Protein AF-A0A6J1W8R8-F1 (afdb_monomer_lite)

Radius of gyration: 22.87 Å; chains: 1; bounding box: 62×55×64 Å

Structure (mmCIF, N/CA/C/O backbone):
data_AF-A0A6J1W8R8-F1
#
_entry.id   AF-A0A6J1W8R8-F1
#
loop_
_atom_site.group_PDB
_atom_site.id
_atom_site.type_symbol
_atom_site.label_atom_id
_atom_site.label_alt_id
_atom_site.label_comp_id
_atom_site.label_asym_id
_atom_site.label_entity_id
_atom_site.label_seq_id
_atom_site.pdbx_PDB_ins_code
_atom_site.Cartn_x
_atom_site.Cartn_y
_atom_site.Cartn_z
_atom_site.occupancy
_atom_site.B_iso_or_equiv
_atom_site.auth_seq_id
_atom_site.auth_comp_id
_atom_site.auth_asym_id
_atom_site.auth_atom_id
_atom_site.pdbx_PDB_model_num
ATOM 1 N N . SER A 1 1 ? 43.415 40.622 -46.749 1.00 37.84 1 SER A N 1
ATOM 2 C CA . SER A 1 1 ? 43.771 39.195 -46.875 1.00 37.84 1 SER A CA 1
ATOM 3 C C . SER A 1 1 ? 44.799 38.907 -45.793 1.00 37.84 1 SER A C 1
ATOM 5 O O . SER A 1 1 ? 45.819 39.573 -45.836 1.00 37.84 1 SER A O 1
ATOM 7 N N . VAL A 1 2 ? 44.630 38.096 -44.748 1.00 39.38 2 VAL A N 1
ATOM 8 C CA . VAL A 1 2 ? 43.554 37.252 -44.193 1.00 39.38 2 VAL A CA 1
ATOM 9 C C . VAL A 1 2 ? 43.807 37.258 -42.674 1.00 39.38 2 VAL A C 1
ATOM 11 O O . VAL A 1 2 ? 44.953 37.087 -42.270 1.00 39.38 2 VAL A O 1
ATOM 14 N N . ASN A 1 3 ? 42.781 37.452 -41.840 1.00 42.72 3 ASN A N 1
ATOM 15 C CA . ASN A 1 3 ? 42.893 37.222 -40.395 1.00 42.72 3 ASN A CA 1
ATOM 16 C C . ASN A 1 3 ? 42.861 35.706 -40.150 1.00 42.72 3 ASN A C 1
ATOM 18 O O . ASN A 1 3 ? 41.865 35.059 -40.474 1.00 42.72 3 ASN A O 1
ATOM 22 N N . GLN A 1 4 ? 43.944 35.138 -39.617 1.00 44.66 4 GLN A N 1
ATOM 23 C CA . GLN A 1 4 ? 43.978 33.752 -39.146 1.00 44.66 4 GLN A CA 1
ATOM 24 C C . GLN A 1 4 ? 43.154 33.649 -37.858 1.00 44.66 4 GLN A C 1
ATOM 26 O O . GLN A 1 4 ? 43.636 33.948 -36.771 1.00 44.66 4 GLN A O 1
ATOM 31 N N . GLY A 1 5 ? 41.883 33.276 -38.002 1.00 47.81 5 GLY A N 1
ATOM 32 C CA . GLY A 1 5 ? 41.068 32.803 -36.891 1.00 47.81 5 GLY A CA 1
ATOM 33 C C . GLY A 1 5 ? 41.493 31.384 -36.531 1.00 47.81 5 GLY A C 1
ATOM 34 O O . GLY A 1 5 ? 41.342 30.468 -37.340 1.00 47.81 5 GLY A O 1
ATOM 35 N N . GLU A 1 6 ? 42.052 31.211 -35.337 1.00 50.41 6 GLU A N 1
ATOM 36 C CA . GLU A 1 6 ? 42.274 29.899 -34.736 1.00 50.41 6 GLU A CA 1
ATOM 37 C C . GLU A 1 6 ? 40.916 29.269 -34.403 1.00 50.41 6 GLU A C 1
ATOM 39 O O . GLU A 1 6 ? 40.255 29.633 -33.431 1.00 50.41 6 GLU A O 1
ATOM 44 N N . ASN A 1 7 ? 40.473 28.328 -35.235 1.00 52.16 7 ASN A N 1
ATOM 45 C CA . ASN A 1 7 ? 39.301 27.514 -34.941 1.00 52.16 7 ASN A CA 1
ATOM 46 C C . ASN A 1 7 ? 39.719 26.326 -34.070 1.00 52.16 7 ASN A C 1
ATOM 48 O O . ASN A 1 7 ? 40.273 25.344 -34.564 1.00 52.16 7 ASN A O 1
ATOM 52 N N . THR A 1 8 ? 39.410 26.390 -32.777 1.00 54.19 8 THR A N 1
ATOM 53 C CA . THR A 1 8 ? 39.567 25.257 -31.858 1.00 54.19 8 THR A CA 1
ATOM 54 C C . THR A 1 8 ? 38.385 24.301 -32.024 1.00 54.19 8 THR A C 1
ATOM 56 O O . THR A 1 8 ? 37.283 24.567 -31.547 1.00 54.19 8 THR A O 1
ATOM 59 N N . GLY A 1 9 ? 38.597 23.185 -32.724 1.00 54.22 9 GLY A N 1
ATOM 60 C CA . GLY A 1 9 ? 37.619 22.100 -32.813 1.00 54.22 9 GLY A CA 1
ATOM 61 C C . GLY A 1 9 ? 37.568 21.312 -31.504 1.00 54.22 9 GLY A C 1
ATOM 62 O O . GLY A 1 9 ? 38.539 20.653 -31.145 1.00 54.22 9 GLY A O 1
ATOM 63 N N . ILE A 1 10 ? 36.447 21.387 -30.784 1.00 61.03 10 ILE A N 1
ATOM 64 C CA . ILE A 1 10 ? 36.202 20.587 -29.578 1.00 61.03 10 ILE A CA 1
ATOM 65 C C . ILE A 1 10 ? 35.507 19.290 -30.003 1.00 61.03 10 ILE A C 1
ATOM 67 O O . ILE A 1 10 ? 34.337 19.315 -30.379 1.00 61.03 10 ILE A O 1
ATOM 71 N N . ASP A 1 11 ? 36.207 18.158 -29.917 1.00 39.91 11 ASP A N 1
ATOM 72 C CA . ASP A 1 11 ? 35.590 16.836 -30.047 1.00 39.91 11 ASP A CA 1
ATOM 73 C C . ASP A 1 11 ? 35.041 16.398 -28.682 1.00 39.91 11 ASP A C 1
ATOM 75 O O . ASP A 1 11 ? 35.779 16.257 -27.706 1.00 39.91 11 ASP A O 1
ATOM 79 N N . SER A 1 12 ? 33.718 16.258 -28.591 1.00 45.62 12 SER A N 1
ATOM 80 C CA . SER A 1 12 ? 33.019 15.907 -27.352 1.00 45.62 12 SER A CA 1
ATOM 81 C C . SER A 1 12 ? 32.370 14.540 -27.506 1.00 45.62 12 SER A C 1
ATOM 83 O O . SER A 1 12 ? 31.277 14.416 -28.058 1.00 45.62 12 SER A O 1
ATOM 85 N N . VAL A 1 13 ? 33.010 13.501 -26.975 1.00 52.69 13 VAL A N 1
ATOM 86 C CA . VAL A 1 13 ? 32.394 12.173 -26.888 1.00 52.69 13 VAL A CA 1
ATOM 87 C C . VAL A 1 13 ? 31.461 12.140 -25.678 1.00 52.69 13 VAL A C 1
ATOM 89 O O . VAL A 1 13 ? 31.899 12.126 -24.528 1.00 52.69 13 VAL A O 1
ATOM 92 N N . CYS A 1 14 ? 30.152 12.128 -25.932 1.00 48.78 14 CYS A N 1
ATOM 93 C CA . CYS A 1 14 ? 29.142 11.991 -24.888 1.00 48.78 14 CYS A CA 1
ATOM 94 C C . CYS A 1 14 ? 28.808 10.508 -24.665 1.00 48.78 14 CYS A C 1
ATOM 96 O O . CYS A 1 14 ? 28.133 9.874 -25.477 1.00 48.78 14 CYS A O 1
ATOM 98 N N . CYS A 1 15 ? 29.265 9.945 -23.547 1.00 46.59 15 CYS A N 1
ATOM 99 C CA . CYS A 1 15 ? 28.874 8.606 -23.112 1.00 46.59 15 CYS A CA 1
ATOM 100 C C . CYS A 1 15 ? 27.624 8.701 -22.228 1.00 46.59 15 CYS A C 1
ATOM 102 O O . CYS A 1 15 ? 27.699 9.188 -21.101 1.00 46.59 15 CYS A O 1
ATOM 104 N N . TYR A 1 16 ? 26.481 8.198 -22.698 1.00 51.19 16 TYR A N 1
ATOM 105 C CA . TYR A 1 16 ? 25.291 8.044 -21.860 1.00 51.19 16 TYR A CA 1
ATOM 106 C C . TYR A 1 16 ? 25.175 6.602 -21.363 1.00 51.19 16 TYR A C 1
ATOM 108 O O . TYR A 1 16 ? 25.310 5.634 -22.114 1.00 51.19 16 TYR A O 1
ATOM 116 N N . ARG A 1 17 ? 24.901 6.437 -20.067 1.00 43.84 17 ARG A N 1
ATOM 117 C CA . ARG A 1 17 ? 24.573 5.126 -19.511 1.00 43.84 17 ARG A CA 1
ATOM 118 C C . ARG A 1 17 ? 23.144 4.797 -19.925 1.00 43.84 17 ARG A C 1
ATOM 120 O O . ARG A 1 17 ? 22.208 5.492 -19.532 1.00 43.84 17 ARG A O 1
ATOM 127 N N . LYS A 1 18 ? 22.960 3.734 -20.709 1.00 49.56 18 LYS A N 1
ATOM 128 C CA . LYS A 1 18 ? 21.629 3.187 -20.992 1.00 49.56 18 LYS A CA 1
ATOM 129 C C . LYS A 1 18 ? 21.100 2.582 -19.687 1.00 49.56 18 LYS A C 1
ATOM 131 O O . LYS A 1 18 ? 21.411 1.442 -19.354 1.00 49.56 18 LYS A O 1
ATOM 136 N N . ASN A 1 19 ? 20.400 3.387 -18.888 1.00 56.16 19 ASN A N 1
ATOM 137 C CA . ASN A 1 19 ? 19.786 2.912 -17.652 1.00 56.16 19 ASN A CA 1
ATOM 138 C C . ASN A 1 19 ? 18.817 1.775 -17.995 1.00 56.16 19 ASN A C 1
ATOM 140 O O . ASN A 1 19 ? 18.056 1.873 -18.963 1.00 56.16 19 ASN A O 1
ATOM 144 N N . ALA A 1 20 ? 18.875 0.691 -17.217 1.00 57.91 20 ALA A N 1
ATOM 145 C CA . ALA A 1 20 ? 17.959 -0.431 -17.361 1.00 57.91 20 ALA A CA 1
ATOM 146 C C . ALA A 1 20 ? 16.514 0.092 -17.382 1.00 57.91 20 ALA A C 1
ATOM 148 O O . ALA A 1 20 ? 16.156 1.003 -16.635 1.00 57.91 20 ALA A O 1
ATOM 149 N N . THR A 1 21 ? 15.712 -0.410 -18.318 1.00 66.00 21 THR A N 1
ATOM 150 C CA . THR A 1 21 ? 14.348 0.086 -18.514 1.00 66.00 21 THR A CA 1
ATOM 151 C C . THR A 1 21 ? 13.426 -0.600 -17.519 1.00 66.00 21 THR A C 1
ATOM 153 O O . THR A 1 21 ? 13.395 -1.831 -17.454 1.00 66.00 21 THR A O 1
ATOM 156 N N . ALA A 1 22 ? 12.683 0.191 -16.741 1.00 69.12 22 ALA A N 1
ATOM 157 C CA . ALA A 1 22 ? 11.639 -0.346 -15.880 1.00 69.12 22 ALA A CA 1
ATOM 158 C C . ALA A 1 22 ? 10.590 -1.079 -16.729 1.00 69.12 22 ALA A C 1
ATOM 160 O O . ALA A 1 22 ? 10.214 -0.571 -17.791 1.00 69.12 22 ALA A O 1
ATOM 161 N N . PRO A 1 23 ? 10.112 -2.256 -16.293 1.00 77.75 23 PRO A N 1
ATOM 162 C CA . PRO A 1 23 ? 9.027 -2.927 -16.991 1.00 77.75 23 PRO A CA 1
ATOM 163 C C . PRO A 1 23 ? 7.768 -2.037 -16.988 1.00 77.75 23 PRO A C 1
ATOM 165 O O . PRO A 1 23 ? 7.597 -1.222 -16.072 1.00 77.75 23 PRO A O 1
ATOM 168 N N . PRO A 1 24 ? 6.877 -2.181 -17.986 1.00 80.31 24 PRO A N 1
ATOM 169 C CA . PRO A 1 24 ? 5.567 -1.538 -17.957 1.00 80.31 24 PRO A CA 1
ATOM 170 C C . PRO A 1 24 ? 4.821 -1.850 -16.655 1.00 80.31 24 PRO A C 1
ATOM 172 O O . PRO A 1 24 ? 4.971 -2.945 -16.104 1.00 80.31 24 PRO A O 1
ATOM 175 N N . PHE A 1 25 ? 4.016 -0.900 -16.170 1.00 86.56 25 PHE A N 1
ATOM 176 C CA . PHE A 1 25 ? 3.154 -1.150 -15.020 1.00 86.56 25 PHE A CA 1
ATOM 177 C C . PHE A 1 25 ? 2.175 -2.279 -15.346 1.00 86.56 25 PHE A C 1
ATOM 179 O O . PHE A 1 25 ? 1.434 -2.203 -16.325 1.00 86.56 25 PHE A O 1
ATOM 186 N N . ASP A 1 26 ? 2.154 -3.305 -14.503 1.00 89.75 26 ASP A N 1
ATOM 187 C CA . ASP A 1 26 ? 1.212 -4.412 -14.597 1.00 89.75 26 ASP A CA 1
ATOM 188 C C . ASP A 1 26 ? 0.506 -4.562 -13.248 1.00 89.75 26 ASP A C 1
ATOM 190 O O . ASP A 1 26 ? 1.005 -5.201 -12.318 1.00 89.75 26 ASP A O 1
ATOM 194 N N . ARG A 1 27 ? -0.669 -3.931 -13.141 1.00 92.88 27 ARG A N 1
ATOM 195 C CA . ARG A 1 27 ? -1.506 -3.960 -11.933 1.00 92.88 27 ARG A CA 1
ATOM 196 C C . ARG A 1 27 ? -1.884 -5.379 -11.499 1.00 92.88 27 ARG A C 1
ATOM 198 O O . ARG A 1 27 ? -2.006 -5.615 -10.302 1.00 92.88 27 ARG A O 1
ATOM 205 N N . VAL A 1 28 ? -2.005 -6.320 -12.441 1.00 94.19 28 VAL A N 1
ATOM 206 C CA . VAL A 1 28 ? -2.361 -7.721 -12.165 1.00 94.19 28 VAL A CA 1
ATOM 207 C C . VAL A 1 28 ? -1.179 -8.442 -11.523 1.00 94.19 28 VAL A C 1
ATOM 209 O O . VAL A 1 28 ? -1.325 -9.063 -10.471 1.00 94.19 28 VAL A O 1
ATOM 212 N N . GLN A 1 29 ? 0.025 -8.295 -12.084 1.00 94.00 29 GLN A N 1
ATOM 213 C CA . GLN A 1 29 ? 1.235 -8.857 -11.468 1.00 94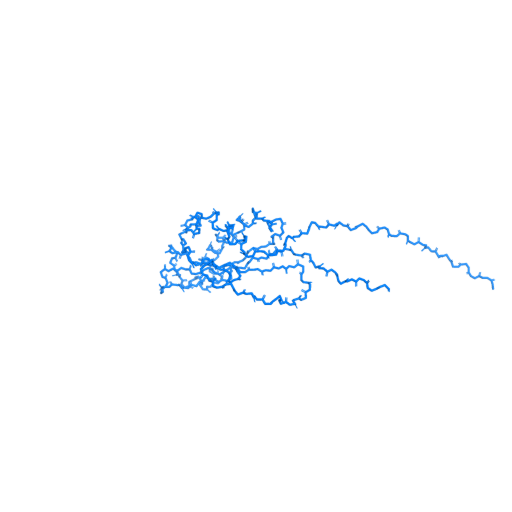.00 29 GLN A CA 1
ATOM 214 C C . GLN A 1 29 ? 1.505 -8.271 -10.080 1.00 94.00 29 GLN A C 1
ATOM 216 O O . GLN A 1 29 ? 1.906 -9.004 -9.176 1.00 94.00 29 GLN A O 1
ATOM 221 N N . ILE A 1 30 ? 1.281 -6.968 -9.890 1.00 95.81 30 ILE A N 1
ATOM 222 C CA . ILE A 1 30 ? 1.435 -6.328 -8.578 1.00 95.81 30 ILE A CA 1
ATOM 223 C C . ILE A 1 30 ? 0.383 -6.840 -7.587 1.00 95.81 30 ILE A C 1
ATOM 225 O O . ILE A 1 30 ? 0.737 -7.153 -6.452 1.00 95.81 30 ILE A O 1
ATOM 229 N N . TYR A 1 31 ? -0.873 -6.997 -8.007 1.00 97.00 31 TYR A N 1
ATOM 230 C CA . TYR A 1 31 ? -1.928 -7.586 -7.181 1.00 97.00 31 TYR A CA 1
ATOM 231 C C . TYR A 1 31 ? -1.541 -8.986 -6.689 1.00 97.00 31 TYR A C 1
ATOM 233 O O . TYR A 1 31 ? -1.468 -9.217 -5.482 1.00 97.00 31 TYR A O 1
ATOM 241 N N . HIS A 1 32 ? -1.180 -9.897 -7.598 1.00 96.62 32 HIS A N 1
ATOM 242 C CA . HIS A 1 32 ? -0.767 -11.248 -7.211 1.00 96.62 32 HIS A CA 1
ATOM 243 C C . HIS A 1 32 ? 0.504 -11.253 -6.359 1.00 96.62 32 HIS A C 1
ATOM 245 O O . HIS A 1 32 ? 0.645 -12.093 -5.472 1.00 96.62 32 HIS A O 1
ATOM 251 N N . LYS A 1 33 ? 1.424 -10.303 -6.575 1.00 96.50 33 LYS A N 1
ATOM 252 C CA . LYS A 1 33 ? 2.596 -10.143 -5.710 1.00 96.50 33 LYS A CA 1
ATOM 253 C C . LYS A 1 33 ? 2.177 -9.874 -4.267 1.00 96.50 33 LYS A C 1
ATOM 255 O O . LYS A 1 33 ? 2.699 -10.525 -3.369 1.00 96.50 33 LYS A O 1
ATOM 260 N N . PHE A 1 34 ? 1.222 -8.972 -4.042 1.00 96.56 34 PHE A N 1
ATOM 261 C CA . PHE A 1 34 ? 0.680 -8.746 -2.706 1.00 96.56 34 PHE A CA 1
ATOM 262 C C . PHE A 1 34 ? 0.021 -10.002 -2.150 1.00 96.56 34 PHE A C 1
ATOM 264 O O . PHE A 1 34 ? 0.406 -10.428 -1.066 1.00 96.56 34 PHE A O 1
ATOM 271 N N . VAL A 1 35 ? -0.899 -10.623 -2.892 1.00 96.50 35 VAL A N 1
ATOM 272 C CA . VAL A 1 35 ? -1.611 -11.843 -2.470 1.00 96.50 35 VAL A CA 1
ATOM 273 C C . VAL A 1 35 ? -0.638 -12.944 -2.033 1.00 96.50 35 VAL A C 1
ATOM 275 O O . VAL A 1 35 ? -0.795 -13.508 -0.948 1.00 96.50 35 VAL A O 1
ATOM 278 N N . ASN A 1 36 ? 0.406 -13.200 -2.823 1.00 95.62 36 ASN A N 1
ATOM 279 C CA . ASN A 1 36 ? 1.389 -14.248 -2.550 1.00 95.62 36 ASN A CA 1
ATOM 280 C C . ASN A 1 36 ? 2.240 -13.948 -1.307 1.00 95.62 36 ASN A C 1
ATOM 282 O O . ASN A 1 36 ? 2.461 -14.832 -0.485 1.00 95.62 36 ASN A O 1
ATOM 286 N N . GLU A 1 37 ? 2.687 -12.702 -1.133 1.00 94.81 37 GLU A N 1
ATOM 287 C CA . GLU A 1 37 ? 3.555 -12.303 -0.009 1.00 94.81 37 GLU A CA 1
ATOM 288 C C . GLU A 1 37 ? 2.794 -12.143 1.321 1.00 94.81 37 GLU A C 1
ATOM 290 O O . GLU A 1 37 ? 3.399 -11.968 2.376 1.00 94.81 37 GLU A O 1
ATOM 295 N N . THR A 1 38 ? 1.460 -12.190 1.290 1.00 93.44 38 THR A N 1
ATOM 296 C CA . THR A 1 38 ? 0.587 -11.917 2.449 1.00 93.44 38 THR A CA 1
ATOM 297 C C . THR A 1 38 ? -0.381 -13.059 2.755 1.00 93.44 38 THR A C 1
ATOM 299 O O . THR A 1 38 ? -1.410 -12.856 3.407 1.00 93.44 38 THR A O 1
ATOM 302 N N . ASN A 1 39 ? -0.047 -14.273 2.299 1.00 91.06 39 ASN A N 1
ATOM 303 C CA . ASN A 1 39 ? -0.836 -15.487 2.510 1.00 91.06 39 ASN A CA 1
ATOM 304 C C . ASN A 1 39 ? -2.304 -15.308 2.079 1.00 91.06 39 ASN A C 1
ATOM 306 O O . ASN A 1 39 ? -3.227 -15.373 2.895 1.00 91.06 39 ASN A O 1
ATOM 310 N N . GLY A 1 40 ? -2.517 -14.999 0.800 1.00 94.19 40 GLY A N 1
ATOM 311 C CA . GLY A 1 40 ? -3.856 -14.751 0.267 1.00 94.19 40 GLY A CA 1
ATOM 312 C C . GLY A 1 40 ? -4.418 -13.376 0.636 1.00 94.19 40 GLY A C 1
ATOM 313 O O . GLY A 1 40 ? -5.630 -13.224 0.710 1.00 94.19 40 GLY A O 1
ATO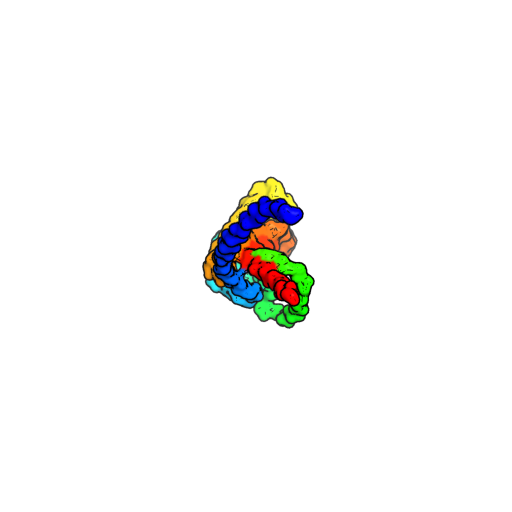M 314 N N . PHE A 1 41 ? -3.560 -12.395 0.936 1.00 95.25 41 PHE A N 1
ATOM 315 C CA . PHE A 1 41 ? -3.975 -11.068 1.409 1.00 95.25 41 PHE A CA 1
ATOM 316 C C . PHE A 1 41 ? -4.810 -11.068 2.691 1.00 95.25 41 PHE A C 1
ATOM 318 O O . PHE A 1 41 ? -5.631 -10.190 2.928 1.00 95.25 41 PHE A O 1
ATOM 325 N N . THR A 1 42 ? -4.556 -12.041 3.562 1.00 95.75 42 THR A N 1
ATOM 326 C CA . THR A 1 42 ? -5.242 -12.161 4.855 1.00 95.75 42 THR A CA 1
ATOM 327 C C . THR A 1 42 ? -4.436 -11.561 6.003 1.00 95.75 42 THR A C 1
ATOM 329 O O . THR A 1 42 ? -4.993 -11.254 7.059 1.00 95.75 42 THR A O 1
ATOM 332 N N . LYS A 1 43 ? -3.118 -11.373 5.828 1.00 93.94 43 LYS A N 1
ATOM 333 C CA . LYS A 1 43 ? -2.237 -10.908 6.903 1.00 93.94 43 LYS A CA 1
ATOM 334 C C . LYS A 1 43 ? -1.075 -10.055 6.408 1.00 93.94 43 LYS A C 1
ATOM 336 O O . LYS A 1 43 ? -0.335 -10.429 5.505 1.00 93.94 43 LYS A O 1
ATOM 341 N N . MET A 1 44 ? -0.847 -8.947 7.103 1.00 91.50 44 MET A N 1
ATOM 342 C CA . MET A 1 44 ? 0.303 -8.065 6.925 1.00 91.50 44 MET A CA 1
ATOM 343 C C . MET A 1 44 ? 0.978 -7.819 8.277 1.00 91.50 44 MET A C 1
ATOM 345 O O . MET A 1 44 ? 0.602 -6.937 9.053 1.00 91.50 44 MET A O 1
ATOM 349 N N . GLY A 1 45 ? 1.977 -8.649 8.588 1.00 89.81 45 GLY A N 1
ATOM 350 C CA . GLY A 1 45 ? 2.655 -8.657 9.885 1.00 89.81 45 GLY A CA 1
ATOM 351 C C . GLY A 1 45 ? 1.677 -8.889 11.042 1.00 89.81 45 GLY A C 1
ATOM 352 O O . GLY A 1 45 ? 1.148 -9.988 11.191 1.00 89.81 45 GLY A O 1
ATOM 353 N N . ARG A 1 46 ? 1.443 -7.867 11.875 1.00 92.38 46 ARG A N 1
ATOM 354 C CA . ARG A 1 46 ? 0.515 -7.945 13.021 1.00 92.38 46 ARG A CA 1
ATOM 355 C C . ARG A 1 46 ? -0.947 -7.662 12.671 1.00 92.38 46 ARG A C 1
ATOM 357 O O . ARG A 1 46 ? -1.811 -7.853 13.524 1.00 92.38 46 ARG A O 1
ATOM 364 N N . TYR A 1 47 ? -1.217 -7.164 11.467 1.00 94.50 47 TYR A N 1
ATOM 365 C CA . TYR A 1 47 ? -2.569 -6.813 11.059 1.00 94.50 47 TYR A CA 1
ATOM 366 C C . TYR A 1 47 ? -3.206 -7.929 10.243 1.00 94.50 47 TYR A C 1
ATOM 368 O O . TYR A 1 47 ? -2.586 -8.477 9.329 1.00 94.50 47 TYR A O 1
ATOM 376 N N . SER A 1 48 ? -4.446 -8.239 10.592 1.00 96.75 48 SER A N 1
ATOM 377 C CA . SER A 1 48 ? -5.354 -9.032 9.777 1.00 96.75 48 SER A CA 1
ATOM 378 C C . SER A 1 48 ? -5.972 -8.121 8.727 1.00 96.75 48 SER A C 1
ATOM 380 O O . SER A 1 48 ? -6.277 -6.960 9.009 1.00 96.75 48 SER A O 1
ATOM 382 N N . LEU A 1 49 ? -6.129 -8.641 7.519 1.00 96.75 49 LEU A N 1
ATOM 383 C CA . LEU A 1 49 ? -6.639 -7.908 6.371 1.00 96.75 49 LEU A CA 1
AT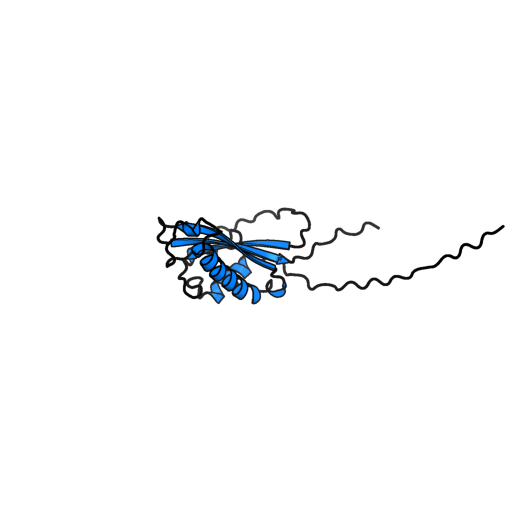OM 384 C C . LEU A 1 49 ? -7.928 -8.545 5.866 1.00 96.75 49 LEU A C 1
ATOM 386 O O . LEU A 1 49 ? -8.112 -9.757 5.979 1.00 96.75 49 LEU A O 1
ATOM 390 N N . ASP A 1 50 ? -8.799 -7.723 5.293 1.00 96.69 50 ASP A N 1
ATOM 391 C CA . ASP A 1 50 ? -9.911 -8.216 4.487 1.00 96.69 50 ASP A CA 1
ATOM 392 C C . ASP A 1 50 ? -9.386 -8.586 3.084 1.00 96.69 50 ASP A C 1
ATOM 394 O O . ASP A 1 50 ? -8.966 -7.686 2.345 1.00 96.69 50 ASP A O 1
ATOM 398 N N . PRO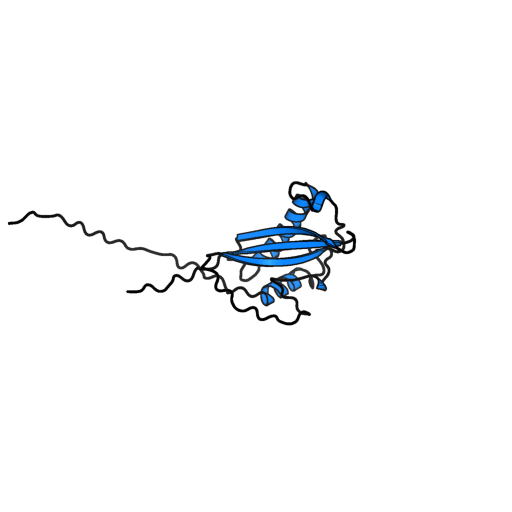 A 1 51 ? -9.397 -9.873 2.686 1.00 95.06 51 PRO A N 1
ATOM 399 C CA . PRO A 1 51 ? -8.878 -10.305 1.388 1.00 95.06 51 PRO A CA 1
ATOM 400 C C . PRO A 1 51 ? -9.651 -9.705 0.204 1.00 95.06 51 PRO A C 1
ATOM 402 O O . PRO A 1 51 ? -9.083 -9.539 -0.874 1.00 95.06 51 PRO A O 1
ATOM 405 N N . ASN A 1 52 ? -10.910 -9.303 0.403 1.00 94.88 52 ASN A N 1
ATOM 406 C CA . ASN A 1 52 ? -11.732 -8.682 -0.639 1.00 94.88 52 ASN A CA 1
ATOM 407 C C . ASN A 1 52 ? -11.495 -7.170 -0.764 1.00 94.88 52 ASN A C 1
ATOM 409 O O . ASN A 1 52 ? -12.087 -6.510 -1.613 1.00 94.88 52 ASN A O 1
ATOM 413 N N . SER A 1 53 ? -10.634 -6.605 0.086 1.00 95.75 53 SER A N 1
ATOM 414 C CA . SER A 1 53 ? -10.384 -5.165 0.137 1.00 95.75 53 SER A CA 1
ATOM 415 C C . SER A 1 53 ? -9.123 -4.722 -0.603 1.00 95.75 53 SER A C 1
ATOM 417 O O . SER A 1 53 ? -8.886 -3.518 -0.674 1.00 95.75 53 SER A O 1
ATOM 419 N N . LEU A 1 54 ? -8.308 -5.644 -1.137 1.00 97.00 54 LEU A N 1
ATOM 420 C CA . LEU A 1 54 ? -7.136 -5.279 -1.938 1.00 97.00 54 LEU A CA 1
ATOM 421 C C . LEU A 1 54 ? -7.568 -4.699 -3.282 1.00 97.00 54 LEU A C 1
ATOM 423 O O . LEU A 1 54 ? -8.157 -5.406 -4.098 1.00 97.00 54 LEU A O 1
ATOM 427 N N . PHE A 1 55 ? -7.158 -3.463 -3.550 1.00 96.62 55 PHE A N 1
ATOM 428 C CA . PHE A 1 55 ? -7.216 -2.864 -4.880 1.00 96.62 55 PHE A CA 1
ATOM 429 C C . PHE A 1 55 ? -5.842 -2.333 -5.281 1.00 96.62 55 PHE A C 1
ATOM 431 O O . PHE A 1 55 ? -5.197 -1.623 -4.509 1.00 96.62 55 PHE A O 1
ATOM 438 N N . VAL A 1 56 ? -5.409 -2.644 -6.505 1.00 96.12 56 VAL A N 1
ATOM 439 C CA . VAL A 1 56 ? -4.191 -2.089 -7.114 1.00 96.12 56 VAL A CA 1
ATOM 440 C C . VAL A 1 56 ? -4.588 -1.246 -8.315 1.00 96.12 56 VAL A C 1
ATOM 442 O O . VAL A 1 56 ? -4.920 -1.790 -9.365 1.00 96.12 56 VAL A O 1
ATOM 445 N N . ASN A 1 57 ? -4.549 0.080 -8.185 1.00 94.06 57 ASN A N 1
ATOM 446 C CA . ASN A 1 57 ? -4.964 1.001 -9.249 1.00 94.06 57 ASN A CA 1
ATOM 447 C C . ASN A 1 57 ? -6.328 0.613 -9.860 1.00 94.06 57 ASN A C 1
ATOM 449 O O . ASN A 1 57 ? -6.439 0.351 -11.065 1.00 94.06 57 ASN A O 1
ATOM 453 N N . ASP A 1 58 ? -7.317 0.483 -8.969 1.00 91.12 58 ASP A N 1
ATOM 454 C CA . ASP A 1 58 ? -8.705 0.060 -9.213 1.00 91.12 58 ASP A CA 1
ATOM 455 C C . ASP A 1 58 ? -8.893 -1.389 -9.700 1.00 91.12 58 ASP A C 1
ATOM 457 O O . ASP A 1 58 ? -10.015 -1.814 -9.968 1.00 91.12 58 ASP A O 1
ATOM 461 N N . TYR A 1 59 ? -7.821 -2.182 -9.788 1.00 93.25 59 TYR A N 1
ATOM 462 C CA . TYR A 1 59 ? -7.907 -3.607 -10.107 1.00 93.25 59 TYR A CA 1
ATOM 463 C C . TYR A 1 59 ? -8.111 -4.472 -8.859 1.00 93.25 59 TYR A C 1
ATOM 465 O O . TYR A 1 59 ? -7.362 -4.351 -7.887 1.00 93.25 59 TYR A O 1
ATOM 473 N N . HIS A 1 60 ? -9.078 -5.384 -8.950 1.00 94.31 60 HIS A N 1
ATOM 474 C CA . HIS A 1 60 ? -9.388 -6.447 -7.997 1.00 94.31 60 HIS A CA 1
ATOM 475 C C . HIS A 1 60 ? -9.954 -7.648 -8.776 1.00 94.31 60 HIS A C 1
ATOM 477 O O . HIS A 1 60 ? -10.678 -7.440 -9.748 1.00 94.31 60 HIS A O 1
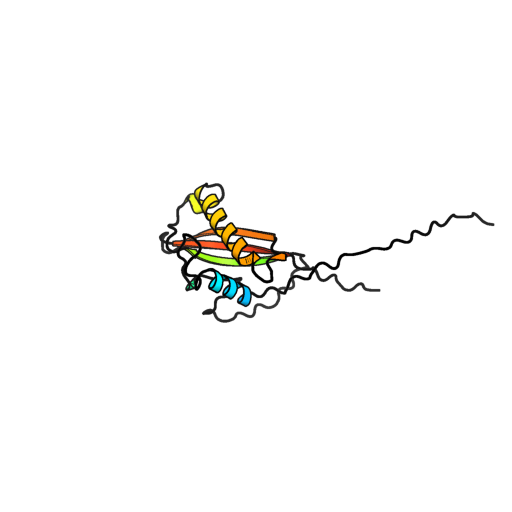ATOM 483 N N . GLU A 1 61 ? -9.639 -8.888 -8.386 1.00 89.81 61 GLU A N 1
ATOM 484 C CA . GLU A 1 61 ? -9.993 -10.090 -9.172 1.00 89.81 61 GLU A CA 1
ATOM 485 C C . GLU A 1 61 ? -11.502 -10.281 -9.377 1.00 89.81 61 GLU A C 1
ATOM 487 O O . GLU A 1 61 ? -11.923 -10.683 -10.459 1.00 89.81 61 GLU A O 1
ATOM 492 N N . ALA A 1 62 ? -12.321 -9.967 -8.369 1.00 83.56 62 ALA A N 1
ATOM 493 C CA . ALA A 1 62 ? -13.778 -10.070 -8.475 1.00 83.56 62 ALA A CA 1
ATOM 494 C C . ALA A 1 62 ? -14.432 -8.875 -9.200 1.00 83.56 62 ALA A C 1
ATOM 496 O O . ALA A 1 62 ? -15.637 -8.898 -9.455 1.00 83.56 62 ALA A O 1
ATOM 497 N N . SER A 1 63 ? -13.668 -7.829 -9.531 1.00 77.06 63 SER A N 1
ATOM 498 C CA . SER A 1 63 ? -14.188 -6.638 -10.207 1.00 77.06 63 SER A CA 1
ATOM 499 C C . SER A 1 63 ? -14.143 -6.801 -11.731 1.00 77.06 63 SER A C 1
ATOM 501 O O . SER A 1 63 ? -13.165 -7.332 -12.264 1.00 77.06 63 SER A O 1
ATOM 503 N N . PRO A 1 64 ? -15.147 -6.295 -12.474 1.00 65.88 64 PRO A N 1
ATOM 504 C CA . PRO A 1 64 ? -15.094 -6.258 -13.932 1.00 65.88 64 PRO A CA 1
ATOM 505 C C . PRO A 1 64 ? -13.832 -5.531 -14.408 1.00 65.88 64 PRO A C 1
ATOM 507 O O . PRO A 1 64 ? -13.473 -4.476 -13.880 1.00 65.88 64 PRO A O 1
ATOM 510 N N . GLN A 1 65 ? -13.156 -6.073 -15.423 1.00 59.91 65 GLN A N 1
ATOM 511 C CA . GLN A 1 65 ? -11.978 -5.424 -15.988 1.00 59.91 65 GLN A CA 1
ATOM 512 C C . GLN A 1 65 ? -12.372 -4.118 -16.684 1.00 59.91 65 GLN A C 1
ATOM 514 O O . GLN A 1 65 ? -12.843 -4.118 -17.818 1.00 59.91 65 GLN A O 1
ATOM 519 N N . THR A 1 66 ? -12.112 -2.984 -16.037 1.00 54.47 66 THR A N 1
ATOM 520 C CA . THR A 1 66 ? -12.181 -1.687 -16.710 1.00 54.47 66 THR A CA 1
ATOM 521 C C . THR A 1 66 ? -10.900 -1.485 -17.517 1.00 54.47 66 THR A C 1
ATOM 523 O O . THR A 1 66 ? -9.811 -1.269 -16.962 1.00 54.47 66 THR A O 1
ATOM 526 N N . THR A 1 67 ? -11.008 -1.574 -18.843 1.00 52.91 67 THR A N 1
ATOM 527 C CA . THR A 1 67 ? -9.977 -1.098 -19.770 1.00 52.91 67 THR A CA 1
ATOM 528 C C . THR A 1 67 ? -10.030 0.427 -19.768 1.00 52.91 67 THR A C 1
ATOM 530 O O . THR A 1 67 ? -10.793 1.038 -20.510 1.00 52.91 67 THR A O 1
ATOM 533 N N . LEU A 1 68 ? -9.268 1.063 -18.878 1.00 54.88 68 LEU A N 1
ATOM 534 C CA . LEU A 1 68 ? -9.091 2.511 -18.944 1.00 54.88 68 LEU A CA 1
ATOM 535 C C . LEU A 1 68 ? -8.262 2.831 -20.197 1.00 54.88 68 LEU A C 1
ATOM 537 O O . LEU A 1 68 ? -7.215 2.203 -20.391 1.00 54.88 68 LEU A O 1
ATOM 541 N N . PRO A 1 69 ? -8.696 3.777 -21.050 1.00 44.78 69 PRO A N 1
ATOM 542 C CA . PRO A 1 69 ? -7.875 4.224 -22.163 1.00 44.78 69 PRO A CA 1
ATOM 543 C C . PRO A 1 69 ? -6.543 4.752 -21.613 1.00 44.78 69 PRO A C 1
ATOM 545 O O . PRO A 1 69 ? -6.537 5.392 -20.553 1.00 44.78 69 PRO A O 1
ATOM 548 N N . PRO A 1 70 ? -5.409 4.493 -22.291 1.00 48.22 70 PRO A N 1
ATOM 549 C CA . PRO A 1 70 ? -4.129 5.032 -21.866 1.00 48.22 70 PRO A CA 1
ATOM 550 C C . PRO A 1 70 ? -4.258 6.553 -21.813 1.00 48.22 70 PRO A C 1
ATOM 552 O O . PRO A 1 70 ? -4.440 7.213 -22.832 1.00 48.22 70 PRO A O 1
ATOM 555 N N . THR A 1 71 ? -4.222 7.119 -20.608 1.00 44.34 71 THR A N 1
ATOM 556 C CA . THR A 1 71 ? -4.207 8.570 -20.463 1.00 44.34 71 THR A CA 1
ATOM 557 C C . THR A 1 71 ? -2.843 9.024 -20.952 1.00 44.34 71 THR A C 1
ATOM 559 O O . THR A 1 71 ? -1.828 8.663 -20.352 1.00 44.34 71 THR A O 1
ATOM 562 N N . THR A 1 72 ? -2.807 9.781 -22.047 1.00 40.06 72 THR A N 1
ATOM 563 C CA . THR A 1 72 ? -1.592 10.377 -22.612 1.00 40.06 72 THR A CA 1
ATOM 564 C C . THR A 1 72 ? -1.086 11.460 -21.659 1.00 40.06 72 THR A C 1
ATOM 566 O O . THR A 1 72 ? -1.251 12.656 -21.880 1.00 40.06 72 THR A O 1
ATOM 569 N N . LYS A 1 73 ? -0.538 11.045 -20.516 1.00 51.38 73 LYS A N 1
ATOM 570 C CA . LYS A 1 73 ? 0.196 11.939 -19.628 1.00 51.38 73 LYS A CA 1
ATOM 571 C C . LYS A 1 73 ? 1.517 12.294 -20.320 1.00 51.38 73 LYS A C 1
ATOM 573 O O . LYS A 1 73 ? 2.059 11.450 -21.039 1.00 51.38 73 LYS A O 1
ATOM 578 N N . PRO A 1 74 ? 2.042 13.516 -20.115 1.00 50.88 74 PRO A N 1
ATOM 579 C CA . PRO A 1 74 ? 3.380 13.883 -20.572 1.00 50.88 74 PRO A CA 1
ATOM 580 C C . PRO A 1 74 ? 4.396 12.804 -20.171 1.00 50.88 74 PRO A C 1
ATOM 582 O O . PRO A 1 74 ? 4.144 12.098 -19.190 1.00 50.88 74 PRO A O 1
ATOM 585 N N . PRO A 1 75 ? 5.537 12.662 -20.868 1.00 56.03 75 PRO A N 1
ATOM 586 C CA . PRO A 1 75 ? 6.579 11.732 -20.459 1.00 56.03 75 PRO A CA 1
ATOM 587 C C . PRO A 1 75 ? 7.138 12.154 -19.093 1.00 56.03 75 PRO A C 1
ATOM 589 O O . PRO A 1 75 ? 8.094 12.917 -18.984 1.00 56.03 75 PRO A O 1
ATOM 592 N N . VAL A 1 76 ? 6.505 11.677 -18.025 1.00 64.19 76 VAL A N 1
ATOM 593 C CA . VAL A 1 76 ? 6.993 11.816 -16.662 1.00 64.19 76 VAL A CA 1
ATOM 594 C C . VAL A 1 76 ? 7.934 10.645 -16.432 1.00 64.19 76 VAL A C 1
ATOM 596 O O . VAL A 1 76 ? 7.575 9.492 -16.670 1.00 64.19 76 VAL A O 1
ATOM 599 N N . ALA A 1 77 ? 9.137 10.922 -15.929 1.00 78.06 77 ALA A N 1
ATOM 600 C CA . ALA A 1 77 ? 10.119 9.893 -15.576 1.00 78.06 77 ALA A CA 1
ATOM 601 C C . ALA A 1 77 ? 9.706 9.030 -14.353 1.00 78.06 77 ALA A C 1
ATOM 603 O O . ALA A 1 77 ? 10.507 8.280 -13.790 1.00 78.06 77 ALA A O 1
ATOM 604 N N . THR A 1 78 ? 8.452 9.153 -13.922 1.00 84.19 78 THR A N 1
ATOM 605 C CA . THR A 1 78 ? 7.880 8.558 -12.720 1.00 84.19 78 THR A CA 1
ATOM 606 C C . THR A 1 78 ? 6.448 8.142 -13.016 1.00 84.19 78 THR A C 1
ATOM 608 O O . THR A 1 78 ? 5.662 8.932 -13.539 1.00 84.19 78 THR A O 1
ATOM 611 N N . GLU A 1 79 ? 6.099 6.921 -12.634 1.00 86.94 79 GLU A N 1
ATOM 612 C CA . GLU A 1 79 ? 4.731 6.414 -12.647 1.00 86.94 79 GLU A CA 1
ATOM 613 C C . GLU A 1 79 ? 4.329 6.047 -11.213 1.00 86.94 79 GLU A C 1
ATOM 615 O O . GLU A 1 79 ? 5.141 5.521 -10.448 1.00 86.94 79 GLU A O 1
ATOM 620 N N . CYS A 1 80 ? 3.094 6.373 -10.829 1.00 91.69 80 CYS A N 1
ATOM 621 C CA . CYS A 1 80 ? 2.554 6.094 -9.501 1.00 91.69 80 CYS A CA 1
ATOM 622 C C . CYS A 1 80 ? 1.247 5.315 -9.620 1.00 91.69 80 CYS A C 1
ATOM 624 O O . CYS A 1 80 ? 0.458 5.568 -10.530 1.00 91.69 80 CYS A O 1
ATOM 626 N N . PHE A 1 81 ? 1.016 4.412 -8.676 1.00 93.06 81 PHE A N 1
ATOM 627 C CA . PHE A 1 81 ? -0.177 3.579 -8.594 1.00 93.06 81 PHE A CA 1
ATOM 628 C C . PHE A 1 81 ? -0.689 3.515 -7.157 1.00 93.06 81 PHE A C 1
ATOM 630 O O . PHE A 1 81 ? 0.080 3.680 -6.204 1.00 93.06 81 PHE A O 1
ATOM 637 N N . THR A 1 82 ? -1.989 3.279 -7.001 1.00 95.94 82 THR A N 1
ATOM 638 C CA . THR A 1 82 ? -2.614 3.116 -5.685 1.00 95.94 82 THR A CA 1
ATOM 639 C C . THR A 1 82 ? -2.576 1.663 -5.225 1.00 95.94 82 THR A C 1
ATOM 641 O O . THR A 1 82 ? -2.660 0.737 -6.036 1.00 95.94 82 THR A O 1
ATOM 644 N N . VAL A 1 83 ? -2.454 1.470 -3.914 1.00 96.38 83 VAL A N 1
ATOM 645 C CA . VAL A 1 83 ? -2.686 0.196 -3.229 1.00 96.38 83 VAL A CA 1
ATOM 646 C C . VAL A 1 83 ? -3.590 0.493 -2.047 1.00 96.38 83 VAL A C 1
ATOM 648 O O . VAL A 1 83 ? -3.179 1.195 -1.123 1.00 96.38 83 VAL A O 1
ATOM 651 N N . ASN A 1 84 ? -4.810 -0.028 -2.089 1.00 96.69 84 ASN A N 1
ATOM 652 C CA . ASN A 1 84 ? -5.812 0.203 -1.056 1.00 96.69 84 ASN A CA 1
ATOM 653 C C . ASN A 1 84 ? -6.178 -1.130 -0.399 1.00 96.69 84 ASN A C 1
ATOM 655 O O . ASN A 1 84 ? -6.245 -2.150 -1.086 1.00 96.69 84 ASN A O 1
ATOM 659 N N . CYS A 1 85 ? -6.389 -1.127 0.917 1.00 96.56 85 CYS A N 1
ATOM 660 C CA . CYS A 1 85 ? -6.833 -2.292 1.681 1.00 96.56 85 CYS A CA 1
ATOM 661 C C . CYS A 1 85 ? -7.545 -1.909 2.980 1.00 96.56 85 CYS A C 1
ATOM 663 O O . CYS A 1 85 ? -7.561 -0.751 3.380 1.00 96.56 85 CYS A O 1
ATOM 665 N N . THR A 1 86 ? -8.136 -2.889 3.659 1.00 97.75 86 THR A N 1
ATOM 666 C CA . THR A 1 86 ? -8.758 -2.734 4.977 1.00 97.75 86 THR A CA 1
ATOM 667 C C . THR A 1 86 ? -8.101 -3.677 5.976 1.00 97.75 86 THR A C 1
ATOM 669 O O . THR A 1 86 ? -8.019 -4.884 5.747 1.00 97.75 86 THR A O 1
ATOM 672 N N . ALA A 1 87 ? -7.656 -3.125 7.105 1.00 97.38 87 ALA A N 1
ATOM 673 C CA . ALA A 1 87 ? -7.208 -3.889 8.260 1.00 97.38 87 ALA A CA 1
ATOM 674 C C . ALA A 1 87 ? -8.378 -4.116 9.226 1.00 97.38 87 ALA A C 1
ATOM 676 O O . ALA A 1 87 ? -9.007 -3.161 9.687 1.00 97.38 87 ALA A O 1
ATOM 677 N N . THR A 1 88 ? -8.647 -5.382 9.540 1.00 97.62 88 THR A N 1
ATOM 678 C CA . THR A 1 88 ? -9.827 -5.822 10.307 1.00 97.62 88 THR A CA 1
ATOM 679 C C . THR A 1 88 ? -9.590 -5.909 11.811 1.00 97.62 88 THR A C 1
ATOM 681 O O . THR A 1 88 ? -10.527 -6.004 12.591 1.00 97.62 88 THR A O 1
ATOM 684 N N . ASN A 1 89 ? -8.330 -5.871 12.247 1.00 96.56 89 ASN A N 1
ATOM 685 C CA . ASN A 1 89 ? -7.958 -5.828 13.664 1.00 96.56 89 ASN A CA 1
ATOM 686 C C . ASN A 1 89 ? -7.284 -4.500 14.055 1.00 96.56 89 ASN A C 1
ATOM 688 O O . ASN A 1 89 ? -6.588 -4.424 15.070 1.00 96.56 89 ASN A O 1
ATOM 692 N N . LEU A 1 90 ? -7.461 -3.461 13.236 1.00 96.31 90 LEU A N 1
ATOM 693 C CA . LEU A 1 90 ? -6.985 -2.110 13.500 1.00 96.31 90 LEU A CA 1
ATOM 694 C C . LEU A 1 90 ? -8.191 -1.191 13.700 1.00 96.31 90 LEU A C 1
ATOM 696 O O . LEU A 1 90 ? -8.761 -0.691 12.733 1.00 96.31 90 LEU A O 1
ATOM 700 N N . ILE A 1 91 ? -8.546 -0.954 14.963 1.00 96.81 91 ILE A N 1
ATOM 701 C CA . ILE A 1 91 ? -9.623 -0.029 15.333 1.00 96.81 91 ILE A CA 1
ATOM 702 C C . ILE A 1 91 ? -9.241 1.391 14.917 1.00 96.81 91 ILE A C 1
ATOM 704 O O . ILE A 1 91 ? -8.180 1.897 15.311 1.00 96.81 91 ILE A O 1
ATOM 708 N N . TYR A 1 92 ? -10.124 2.039 14.165 1.00 98.00 92 TYR A N 1
ATOM 709 C CA . TYR A 1 92 ? -9.934 3.417 13.745 1.00 98.00 92 TYR A CA 1
ATOM 710 C C . TYR A 1 92 ? -10.013 4.359 14.948 1.00 98.00 92 TYR A C 1
ATOM 712 O O . TYR A 1 92 ? -10.873 4.232 15.821 1.00 98.00 92 TYR A O 1
ATOM 720 N N . ARG A 1 93 ? -9.119 5.348 14.994 1.00 96.62 93 ARG A N 1
ATOM 721 C CA . ARG A 1 93 ? -9.113 6.383 16.036 1.00 96.62 93 ARG A CA 1
ATOM 722 C C . ARG A 1 93 ? -9.126 7.765 15.397 1.00 96.62 93 ARG A C 1
ATOM 724 O O . ARG A 1 93 ? -8.469 7.930 14.376 1.00 96.62 93 ARG A O 1
ATOM 731 N N . PRO A 1 94 ? -9.749 8.789 16.009 1.00 96.44 94 PRO A N 1
ATOM 732 C CA . PRO A 1 94 ? -9.748 10.145 15.456 1.00 96.44 94 PRO A CA 1
ATOM 733 C C . PRO A 1 94 ? -8.347 10.690 15.142 1.00 96.44 94 PRO A C 1
ATOM 735 O O . PRO A 1 94 ? -8.165 11.388 14.155 1.00 96.44 94 PRO A O 1
ATOM 738 N N . GLN A 1 95 ? -7.328 10.308 15.920 1.00 97.06 95 GLN A N 1
ATOM 739 C CA . GLN A 1 95 ? -5.936 10.699 15.671 1.00 97.06 95 GLN A CA 1
ATOM 740 C C . GLN A 1 95 ? -5.392 10.150 14.341 1.00 97.06 95 GLN A C 1
ATOM 742 O O . GLN A 1 95 ? -4.457 10.712 13.787 1.00 97.06 95 GLN A O 1
ATOM 747 N N . MET A 1 96 ? -5.960 9.070 13.802 1.00 96.62 96 MET A N 1
ATOM 748 C CA . MET A 1 96 ? -5.605 8.553 12.476 1.00 96.62 96 MET A CA 1
ATOM 749 C C . MET A 1 96 ? -6.068 9.471 11.335 1.00 96.62 96 MET A C 1
ATOM 751 O O . MET A 1 96 ? -5.572 9.321 10.227 1.00 96.62 96 MET A O 1
ATOM 755 N N . ALA A 1 97 ? -6.962 10.432 11.588 1.00 95.00 97 ALA A N 1
ATOM 756 C CA . ALA A 1 97 ? -7.304 11.473 10.617 1.00 95.00 97 ALA A CA 1
ATOM 757 C C . ALA A 1 97 ? -6.252 12.592 10.538 1.00 95.00 97 ALA A C 1
ATOM 759 O O . ALA A 1 97 ? -6.268 13.375 9.595 1.00 95.00 97 ALA A O 1
ATOM 760 N N . ASP A 1 98 ? -5.371 12.695 11.538 1.00 95.25 98 ASP A N 1
ATOM 761 C CA . ASP A 1 98 ? -4.376 13.758 11.660 1.00 95.25 98 ASP A CA 1
ATOM 762 C C . ASP A 1 98 ? -2.980 13.232 11.282 1.00 95.25 98 ASP A C 1
ATOM 764 O O . ASP A 1 98 ? -2.386 12.470 12.058 1.00 95.25 98 ASP A O 1
ATOM 768 N N . PRO A 1 99 ? -2.415 13.663 10.135 1.00 91.94 99 PRO A N 1
ATOM 769 C CA . PRO A 1 99 ? -1.093 13.236 9.688 1.00 91.94 99 PRO A CA 1
ATOM 770 C C . PRO A 1 99 ? 0.045 13.563 10.662 1.00 91.94 99 PRO A C 1
ATOM 772 O O . PRO A 1 99 ? 1.091 12.914 10.636 1.00 91.94 99 PRO A O 1
ATOM 775 N N . THR A 1 100 ? -0.144 14.556 11.535 1.00 93.69 100 THR A N 1
ATOM 776 C CA . THR A 1 100 ? 0.857 14.970 12.527 1.00 93.69 100 THR A CA 1
ATOM 777 C C . THR A 1 100 ? 0.815 14.122 13.798 1.00 93.69 100 THR A C 1
ATOM 779 O O . THR A 1 100 ? 1.749 14.143 14.606 1.00 93.69 100 THR A O 1
ATOM 782 N N . SER A 1 101 ? -0.233 13.311 13.972 1.00 97.38 101 SER A N 1
ATOM 783 C CA . SER A 1 101 ? -0.394 12.503 15.168 1.00 97.38 101 SER A CA 1
ATOM 784 C C . SER A 1 101 ? 0.591 11.331 15.203 1.00 97.38 101 SER A C 1
ATOM 786 O O . SER A 1 101 ? 0.942 10.706 14.194 1.00 97.38 101 SER A O 1
ATOM 788 N N . LYS A 1 102 ? 0.999 10.950 16.420 1.00 96.88 102 LYS A N 1
ATOM 789 C CA . LYS A 1 102 ? 1.842 9.763 16.641 1.00 96.88 102 LYS A CA 1
ATOM 790 C C . LYS A 1 102 ? 1.142 8.466 16.213 1.00 96.88 102 LYS A C 1
ATOM 792 O O . LYS A 1 102 ? 1.805 7.520 15.784 1.00 96.88 102 LYS A O 1
ATOM 797 N N . VAL A 1 103 ? -0.187 8.411 16.324 1.00 95.94 103 VAL A N 1
ATOM 798 C CA . VAL A 1 103 ? -0.988 7.230 15.957 1.00 95.94 103 VAL A CA 1
ATOM 799 C C . VAL A 1 103 ? -0.991 7.045 14.442 1.00 95.94 103 VAL A C 1
ATOM 801 O O . VAL A 1 103 ? -0.720 5.942 13.967 1.00 95.94 103 VAL A O 1
ATOM 804 N N . PHE A 1 104 ? -1.205 8.124 13.687 1.00 95.81 104 PHE A N 1
ATOM 805 C CA . PHE A 1 104 ? -1.090 8.101 12.235 1.00 95.81 104 PHE A CA 1
ATOM 806 C C . PHE A 1 104 ? 0.337 7.754 11.810 1.00 95.81 104 PHE A C 1
ATOM 808 O O . PHE A 1 104 ? 0.547 6.762 11.120 1.00 95.81 104 PHE A O 1
ATOM 815 N N . SER A 1 105 ? 1.334 8.496 12.304 1.00 94.88 105 SER A N 1
ATOM 816 C CA . SER A 1 105 ? 2.738 8.333 11.902 1.00 94.88 105 SER A CA 1
ATOM 817 C C . SER A 1 105 ? 3.279 6.917 12.152 1.00 94.88 105 SER A C 1
ATOM 819 O O . SER A 1 105 ? 4.024 6.377 11.331 1.00 94.88 105 SER A O 1
ATOM 821 N N . SER A 1 106 ? 2.910 6.289 13.275 1.00 94.75 106 SER A N 1
ATOM 822 C CA . SER A 1 106 ? 3.314 4.909 13.586 1.00 94.75 106 SER A CA 1
ATOM 823 C C . SER A 1 106 ? 2.625 3.878 12.688 1.00 94.75 106 SER A C 1
ATOM 825 O O . SER A 1 106 ? 3.280 2.954 12.202 1.00 94.75 106 SER A O 1
ATOM 827 N N . THR A 1 107 ? 1.334 4.064 12.414 1.00 93.69 107 THR A N 1
ATOM 828 C CA . THR A 1 107 ? 0.553 3.203 11.516 1.00 93.69 107 THR A CA 1
ATOM 829 C C . THR A 1 107 ? 1.046 3.324 10.073 1.00 93.69 107 THR A C 1
ATOM 831 O O . THR A 1 107 ? 1.354 2.310 9.447 1.00 93.69 107 THR A O 1
ATOM 834 N N . GLN A 1 108 ? 1.240 4.552 9.584 1.00 94.00 108 GLN A N 1
ATOM 835 C CA . GLN A 1 108 ? 1.849 4.843 8.286 1.00 94.00 108 GLN A CA 1
ATOM 836 C C . GLN A 1 108 ? 3.200 4.155 8.139 1.00 94.00 108 GLN A C 1
ATOM 838 O O . GLN A 1 108 ? 3.428 3.461 7.151 1.00 94.00 108 GLN A O 1
ATOM 843 N N . ARG A 1 109 ? 4.098 4.319 9.117 1.00 94.38 109 ARG A N 1
ATOM 844 C CA . ARG A 1 109 ? 5.436 3.721 9.055 1.00 94.38 109 ARG A CA 1
ATOM 845 C C . ARG A 1 109 ? 5.368 2.205 8.899 1.00 94.38 109 ARG A C 1
ATOM 847 O O . ARG A 1 109 ? 6.142 1.647 8.128 1.00 94.38 109 ARG A O 1
ATOM 854 N N . PHE A 1 110 ? 4.455 1.547 9.611 1.00 93.94 110 PHE A N 1
ATOM 855 C CA . PHE A 1 110 ? 4.275 0.104 9.503 1.00 93.94 110 PHE A CA 1
ATOM 856 C C . PHE A 1 110 ? 3.882 -0.312 8.079 1.00 93.94 110 PHE A C 1
ATOM 858 O O . PHE A 1 110 ? 4.583 -1.119 7.468 1.00 93.94 110 PHE A O 1
ATOM 865 N N . PHE A 1 111 ? 2.803 0.263 7.537 1.00 94.38 111 PHE A N 1
ATOM 866 C CA . PHE A 1 111 ? 2.297 -0.127 6.219 1.00 94.38 111 PHE A CA 1
ATOM 867 C C . PHE A 1 111 ? 3.259 0.257 5.096 1.00 94.38 111 PHE A C 1
ATOM 869 O O . PHE A 1 111 ? 3.574 -0.586 4.265 1.00 94.38 111 PHE A O 1
ATOM 876 N N . VAL A 1 112 ? 3.819 1.469 5.111 1.00 94.38 112 VAL A N 1
ATOM 877 C CA . VAL A 1 112 ? 4.800 1.910 4.104 1.00 94.38 112 VAL A CA 1
ATOM 878 C C . VAL A 1 112 ? 6.021 0.991 4.063 1.00 94.38 112 VAL A C 1
ATOM 880 O O . VAL A 1 112 ? 6.469 0.616 2.979 1.00 94.38 112 VAL A O 1
ATOM 883 N N . ASN A 1 113 ? 6.544 0.587 5.226 1.00 93.81 113 ASN A N 1
ATOM 884 C CA . ASN A 1 113 ? 7.682 -0.327 5.280 1.00 93.81 113 ASN A CA 1
ATOM 885 C C . ASN A 1 113 ? 7.345 -1.685 4.661 1.00 93.81 113 ASN A C 1
ATOM 887 O O . ASN A 1 113 ? 8.149 -2.219 3.898 1.00 93.81 113 ASN A O 1
ATOM 891 N N . LEU A 1 114 ? 6.167 -2.229 4.965 1.00 94.06 114 LEU A N 1
ATOM 892 C CA . LEU A 1 114 ? 5.755 -3.537 4.470 1.00 94.06 114 LEU A CA 1
ATOM 893 C C . LEU A 1 114 ? 5.442 -3.521 2.968 1.00 94.06 114 LEU A C 1
ATOM 895 O O . LEU A 1 114 ? 5.929 -4.382 2.238 1.00 94.06 114 LEU A O 1
ATOM 899 N N . LEU A 1 115 ? 4.720 -2.502 2.489 1.00 95.25 115 LEU A N 1
ATOM 900 C CA . LEU A 1 115 ? 4.491 -2.273 1.058 1.00 95.25 115 LEU A CA 1
ATOM 901 C C . LEU A 1 115 ? 5.828 -2.176 0.312 1.00 95.25 115 LEU A C 1
ATOM 903 O O . LEU A 1 115 ? 6.030 -2.836 -0.706 1.00 95.25 115 LEU A O 1
ATOM 907 N N . GLY A 1 116 ? 6.776 -1.410 0.858 1.00 94.69 116 GLY A N 1
ATOM 908 C CA . GLY A 1 116 ? 8.117 -1.286 0.301 1.00 94.69 116 GLY A CA 1
ATOM 909 C C . GLY A 1 116 ? 8.876 -2.615 0.259 1.00 94.69 116 GLY A C 1
ATOM 910 O O . GLY A 1 116 ? 9.544 -2.892 -0.733 1.00 94.69 116 GLY A O 1
ATOM 911 N N . GLN A 1 117 ? 8.778 -3.452 1.296 1.00 94.56 117 GLN A N 1
ATOM 912 C CA . GLN A 1 117 ? 9.410 -4.779 1.318 1.00 94.56 117 GLN A CA 1
ATOM 913 C C . GLN A 1 117 ? 8.841 -5.704 0.236 1.00 94.56 117 GLN A C 1
ATOM 915 O O . GLN A 1 117 ? 9.610 -6.287 -0.527 1.00 94.56 117 GLN A O 1
ATOM 920 N N . ILE A 1 118 ? 7.514 -5.774 0.118 1.00 95.44 118 ILE A N 1
ATOM 921 C CA . ILE A 1 118 ? 6.824 -6.597 -0.886 1.00 95.44 118 ILE A CA 1
ATOM 922 C C . ILE A 1 118 ? 7.179 -6.137 -2.306 1.00 95.44 118 ILE A C 1
ATOM 924 O O . ILE A 1 118 ? 7.497 -6.943 -3.181 1.00 95.44 118 ILE A O 1
ATOM 928 N N . LEU A 1 119 ? 7.172 -4.826 -2.551 1.00 95.56 119 LEU A N 1
ATOM 929 C CA . LEU A 1 119 ? 7.427 -4.284 -3.883 1.00 95.56 119 LEU A CA 1
ATOM 930 C C . LEU A 1 119 ? 8.900 -4.357 -4.287 1.00 95.56 119 LEU A C 1
ATOM 932 O O . LEU A 1 119 ? 9.186 -4.533 -5.471 1.00 95.56 119 LEU A O 1
ATOM 936 N N . LYS A 1 120 ? 9.845 -4.293 -3.342 1.00 94.94 120 LYS A N 1
ATOM 937 C CA . LYS A 1 120 ? 11.280 -4.480 -3.627 1.00 94.94 120 LYS A CA 1
ATOM 938 C C . LYS A 1 120 ? 11.600 -5.850 -4.222 1.00 94.94 120 LYS A C 1
ATOM 940 O O . LYS A 1 120 ? 12.562 -5.960 -4.972 1.00 94.94 120 LYS A O 1
ATOM 945 N N . THR A 1 121 ? 10.791 -6.867 -3.935 1.00 94.06 121 THR A N 1
ATOM 946 C CA . THR A 1 121 ? 10.949 -8.222 -4.489 1.00 94.06 121 THR A CA 1
ATOM 947 C C . THR A 1 121 ? 10.106 -8.450 -5.753 1.00 94.06 121 THR A C 1
ATOM 949 O O . THR A 1 121 ? 9.977 -9.578 -6.226 1.00 94.06 121 THR A O 1
ATOM 952 N N . SER A 1 122 ? 9.506 -7.393 -6.308 1.00 92.81 122 SER A N 1
ATOM 953 C CA . SER A 1 122 ? 8.779 -7.411 -7.583 1.00 92.81 122 SER A CA 1
ATOM 954 C C . SER A 1 122 ? 9.663 -6.950 -8.750 1.00 92.81 122 SER A C 1
ATOM 956 O O . SER A 1 122 ? 10.760 -6.425 -8.552 1.00 92.81 122 SER A O 1
ATOM 958 N N . LYS A 1 123 ? 9.158 -7.056 -9.986 1.00 89.94 123 LYS A N 1
ATOM 959 C CA . LYS A 1 123 ? 9.876 -6.580 -11.183 1.00 89.94 123 LYS A CA 1
ATOM 960 C C . LYS A 1 123 ? 10.110 -5.062 -11.200 1.00 89.94 123 LYS A C 1
ATOM 962 O O . LYS A 1 123 ? 11.069 -4.610 -11.820 1.00 89.94 123 LYS A O 1
ATOM 967 N N . ILE A 1 124 ? 9.264 -4.279 -10.522 1.00 90.81 124 ILE A N 1
ATOM 968 C CA . ILE A 1 124 ? 9.458 -2.825 -10.383 1.00 90.81 124 ILE A CA 1
ATOM 969 C C . ILE A 1 124 ? 10.362 -2.463 -9.197 1.00 90.81 124 ILE A C 1
ATOM 971 O O . ILE A 1 124 ? 10.741 -1.305 -9.057 1.00 90.81 124 ILE A O 1
ATOM 975 N N . GLY A 1 125 ? 10.731 -3.435 -8.355 1.00 92.75 125 GLY A N 1
ATOM 976 C CA . GLY A 1 125 ? 11.499 -3.232 -7.126 1.00 92.75 125 GLY A CA 1
ATOM 977 C C . GLY A 1 125 ? 12.783 -2.413 -7.295 1.00 92.75 125 GLY A C 1
ATOM 978 O O . GLY A 1 125 ? 12.954 -1.445 -6.553 1.00 92.75 125 GLY A O 1
ATOM 979 N N . PRO A 1 126 ? 13.642 -2.700 -8.296 1.00 91.94 126 PRO A N 1
ATOM 980 C CA . PRO A 1 126 ? 14.849 -1.908 -8.565 1.00 91.94 126 PRO A CA 1
ATOM 981 C C . PRO A 1 126 ? 14.585 -0.436 -8.922 1.00 91.94 126 PRO A C 1
ATOM 983 O O . PRO A 1 126 ? 15.491 0.392 -8.848 1.00 91.94 126 PRO A O 1
ATOM 986 N N . TYR A 1 127 ? 13.356 -0.110 -9.320 1.00 91.19 127 TYR A N 1
ATOM 987 C CA . TYR A 1 127 ? 12.936 1.216 -9.769 1.00 91.19 127 TYR A CA 1
ATOM 988 C C . TYR A 1 127 ? 12.028 1.922 -8.759 1.00 91.19 127 TYR A C 1
ATOM 990 O O . TYR A 1 127 ? 11.666 3.078 -8.984 1.00 91.19 127 TYR A O 1
ATOM 998 N N . LEU A 1 128 ? 11.651 1.252 -7.665 1.00 92.31 128 LEU A N 1
ATOM 999 C CA . LEU A 1 128 ? 10.767 1.797 -6.642 1.00 92.31 128 LEU A CA 1
ATOM 1000 C C . LEU A 1 128 ? 11.407 3.039 -6.006 1.00 92.31 128 LEU A C 1
ATOM 1002 O O . LEU A 1 128 ? 12.523 2.982 -5.492 1.00 92.31 128 LEU A O 1
ATOM 1006 N N . ILE A 1 129 ? 10.691 4.162 -6.040 1.00 92.62 129 ILE A N 1
ATOM 1007 C CA . ILE A 1 129 ? 11.116 5.420 -5.415 1.00 92.62 129 ILE A CA 1
ATOM 1008 C C . ILE A 1 129 ? 10.663 5.413 -3.961 1.00 92.62 129 ILE A C 1
ATOM 1010 O O . ILE A 1 129 ? 11.472 5.533 -3.043 1.00 92.62 129 ILE A O 1
ATOM 1014 N N . SER A 1 130 ? 9.358 5.265 -3.754 1.00 92.88 130 SER A N 1
ATOM 1015 C CA . SER A 1 130 ? 8.746 5.280 -2.433 1.00 92.88 130 SER A CA 1
ATOM 1016 C C . SER A 1 130 ? 7.330 4.723 -2.485 1.00 92.88 130 SER A C 1
ATOM 1018 O O . SER A 1 130 ? 6.689 4.688 -3.535 1.00 92.88 130 SER A O 1
ATOM 1020 N N . CYS A 1 131 ? 6.846 4.320 -1.316 1.00 94.44 131 CYS A N 1
ATOM 1021 C CA . CYS A 1 131 ? 5.424 4.269 -1.030 1.00 94.44 131 CYS A CA 1
ATOM 1022 C C . CYS A 1 131 ? 5.128 5.282 0.070 1.00 94.44 131 CYS A C 1
ATOM 1024 O O . CYS A 1 131 ? 5.940 5.478 0.976 1.00 94.44 131 CYS A O 1
ATOM 1026 N N . SER A 1 132 ? 3.967 5.906 0.005 1.00 92.50 132 SER A N 1
ATOM 1027 C CA . SER A 1 132 ? 3.407 6.718 1.073 1.00 92.50 132 SER A CA 1
ATOM 1028 C C . SER A 1 132 ? 1.996 6.233 1.365 1.00 92.50 132 SER A C 1
ATOM 1030 O O . SER A 1 132 ? 1.275 5.791 0.473 1.00 92.50 132 SER A O 1
ATOM 1032 N N . LEU A 1 133 ? 1.609 6.302 2.634 1.00 84.94 133 LEU A N 1
ATOM 1033 C CA . LEU A 1 133 ? 0.218 6.123 3.014 1.00 84.94 133 LEU A CA 1
ATOM 1034 C C . LE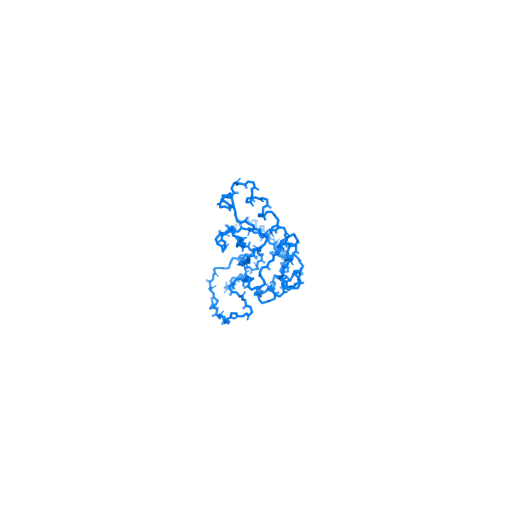U A 1 133 ? -0.484 7.459 2.760 1.00 84.94 133 LEU A C 1
ATOM 1036 O O . LEU A 1 133 ? -0.019 8.488 3.250 1.00 84.94 133 LEU A O 1
ATOM 1040 N N . SER A 1 134 ? -1.536 7.461 1.944 1.00 76.12 134 SER A N 1
ATOM 1041 C CA . SER A 1 134 ? -2.277 8.676 1.611 1.00 76.12 134 SER A CA 1
ATOM 1042 C C . SER A 1 134 ? -3.311 8.995 2.682 1.00 76.12 134 SER A C 1
ATOM 1044 O O . SER A 1 134 ? -3.365 10.137 3.131 1.00 76.12 134 SER A O 1
ATOM 1046 N N . THR A 1 135 ? -4.097 8.009 3.129 1.00 92.00 135 THR A N 1
ATOM 1047 C CA . THR A 1 135 ? -5.096 8.206 4.190 1.00 92.00 135 THR A CA 1
ATOM 1048 C C . THR A 1 135 ? -5.341 6.945 5.025 1.00 92.00 135 THR A C 1
ATOM 1050 O O . THR A 1 135 ? -5.191 5.818 4.546 1.00 92.00 135 THR A O 1
ATOM 1053 N N . LEU A 1 136 ? -5.730 7.149 6.289 1.00 96.50 136 LEU A N 1
ATOM 1054 C CA . LEU A 1 136 ? -6.376 6.138 7.128 1.00 96.50 136 LEU A CA 1
ATOM 1055 C C . LEU A 1 136 ? -7.845 6.529 7.277 1.00 96.50 136 LEU A C 1
ATOM 1057 O O . LEU A 1 136 ? -8.144 7.661 7.656 1.00 96.50 136 LEU A O 1
ATOM 1061 N N . ARG A 1 137 ? -8.763 5.608 6.991 1.00 96.31 137 ARG A N 1
ATOM 1062 C CA . ARG A 1 137 ? -10.207 5.872 6.997 1.00 96.31 137 ARG A CA 1
ATOM 1063 C C . ARG A 1 137 ? -10.935 4.944 7.951 1.00 96.31 137 ARG A C 1
ATOM 1065 O O . ARG A 1 137 ? -10.584 3.776 8.083 1.00 96.31 137 ARG A O 1
ATOM 1072 N N . SER A 1 138 ? -11.991 5.461 8.566 1.00 97.31 138 SER A N 1
ATOM 1073 C CA . SER A 1 138 ? -12.938 4.640 9.314 1.00 97.31 138 SER A CA 1
ATOM 1074 C C . SER A 1 138 ? -13.704 3.728 8.355 1.00 97.31 138 SER A C 1
ATOM 1076 O O . SER A 1 138 ? -14.235 4.197 7.347 1.00 97.31 138 SER A O 1
ATOM 1078 N N . VAL A 1 139 ? -13.759 2.435 8.665 1.00 97.50 139 VAL A N 1
ATOM 1079 C CA . VAL A 1 139 ? -14.577 1.434 7.969 1.00 97.50 139 VAL A CA 1
ATOM 1080 C C . VAL A 1 139 ? -15.427 0.721 9.015 1.00 97.50 139 VAL A C 1
ATOM 1082 O O . VAL A 1 139 ? -14.973 0.518 10.140 1.00 97.50 139 VAL A O 1
ATOM 1085 N N . ASN A 1 140 ? -16.667 0.365 8.666 1.00 95.75 140 ASN A N 1
ATOM 1086 C CA . ASN A 1 140 ? -17.613 -0.301 9.572 1.00 95.75 140 ASN A CA 1
ATOM 1087 C C . ASN A 1 140 ? -17.725 0.420 10.924 1.00 95.75 140 ASN A C 1
ATOM 1089 O O . ASN A 1 140 ? -17.416 -0.136 11.969 1.00 95.75 140 ASN A O 1
ATOM 1093 N N . GLN A 1 141 ? -18.086 1.708 10.888 1.00 95.38 141 GLN A N 1
ATOM 1094 C CA . GLN A 1 141 ? -18.243 2.546 12.089 1.00 95.38 141 GLN A CA 1
ATOM 1095 C C . GLN A 1 141 ? -16.980 2.645 12.974 1.00 95.38 141 GLN A C 1
ATOM 1097 O O . GLN A 1 141 ? -17.055 3.053 14.129 1.00 95.38 141 GLN A O 1
ATOM 1102 N N . GLY A 1 142 ? -15.803 2.345 12.417 1.00 93.81 142 GLY A N 1
ATOM 1103 C CA . GLY A 1 142 ? -14.509 2.468 13.085 1.00 93.81 142 GLY A CA 1
ATOM 1104 C C . GLY A 1 142 ? -13.985 1.171 13.691 1.00 93.81 142 GLY A C 1
ATOM 1105 O O . GLY A 1 142 ? -12.890 1.173 14.253 1.00 93.81 142 GLY A O 1
ATOM 1106 N N . GLU A 1 143 ? -14.710 0.064 13.535 1.00 96.69 143 GLU A N 1
ATOM 1107 C CA . GLU A 1 143 ? -14.218 -1.270 13.892 1.00 96.69 143 GLU A CA 1
ATOM 1108 C C . GLU A 1 143 ? -13.014 -1.674 13.034 1.00 96.69 143 GLU A C 1
ATOM 1110 O O . GLU A 1 143 ? -12.093 -2.327 13.515 1.00 96.69 143 GLU A O 1
ATOM 1115 N N . ASN A 1 144 ? -12.980 -1.206 11.785 1.00 97.69 144 ASN A N 1
ATOM 1116 C CA . ASN A 1 144 ? -11.910 -1.477 10.838 1.00 97.69 144 ASN A CA 1
ATOM 1117 C C . ASN A 1 144 ? -11.260 -0.172 10.368 1.00 97.69 144 ASN A C 1
ATOM 1119 O O . ASN A 1 144 ? -11.870 0.902 10.389 1.00 97.69 144 ASN A O 1
ATOM 1123 N N . THR A 1 145 ? -10.029 -0.279 9.871 1.00 97.88 145 THR A N 1
ATOM 1124 C CA . THR A 1 145 ? -9.311 0.855 9.279 1.00 97.88 145 THR A CA 1
ATOM 1125 C C . THR A 1 145 ? -9.003 0.579 7.816 1.00 97.88 145 THR A C 1
ATOM 1127 O O . THR A 1 145 ? -8.262 -0.348 7.490 1.00 97.88 145 THR A O 1
ATOM 1130 N N . GLY A 1 146 ? -9.554 1.415 6.939 1.00 97.50 146 GLY A N 1
ATOM 1131 C CA . GLY A 1 146 ? -9.160 1.497 5.538 1.00 97.50 146 GLY A CA 1
ATOM 1132 C C . GLY A 1 146 ? -7.809 2.195 5.403 1.00 97.50 146 GLY A C 1
ATOM 1133 O O . GLY A 1 146 ? -7.544 3.185 6.084 1.00 97.50 146 GLY A O 1
ATOM 1134 N N . ILE A 1 147 ? -6.957 1.668 4.538 1.00 96.75 147 ILE A N 1
ATOM 1135 C CA . ILE A 1 147 ? -5.596 2.117 4.272 1.00 96.75 147 ILE A CA 1
ATOM 1136 C C . ILE A 1 147 ? -5.508 2.396 2.781 1.00 96.75 147 ILE A C 1
ATOM 1138 O O . ILE A 1 147 ? -5.562 1.468 1.977 1.00 96.75 147 ILE A O 1
ATOM 1142 N N . ASP A 1 148 ? -5.333 3.661 2.424 1.00 96.44 148 ASP A N 1
ATOM 1143 C CA . ASP A 1 148 ? -5.056 4.055 1.049 1.00 96.44 148 ASP A CA 1
ATOM 1144 C C . ASP A 1 148 ? -3.580 4.420 0.948 1.00 96.44 148 ASP A C 1
ATOM 1146 O O . ASP A 1 148 ? -3.037 5.123 1.804 1.00 96.44 148 ASP A O 1
ATOM 1150 N N . SER A 1 149 ? -2.895 3.910 -0.068 1.00 96.19 149 SER A N 1
ATOM 1151 C CA . SER A 1 149 ? -1.467 4.149 -0.272 1.00 96.19 149 SER A CA 1
ATOM 1152 C C . SER A 1 149 ? -1.165 4.444 -1.730 1.00 96.19 149 SER A C 1
ATOM 1154 O O . SER A 1 149 ? -1.853 3.979 -2.636 1.00 96.19 149 SER A O 1
ATOM 1156 N N . VAL A 1 150 ? -0.100 5.206 -1.958 1.00 96.12 150 VAL A N 1
ATOM 1157 C CA . VAL A 1 150 ? 0.432 5.500 -3.287 1.00 96.12 150 VAL A CA 1
ATOM 1158 C C . VAL A 1 150 ? 1.877 5.037 -3.329 1.00 96.12 150 VAL A C 1
ATOM 1160 O O . VAL A 1 150 ? 2.680 5.400 -2.473 1.00 96.12 150 VAL A O 1
ATOM 1163 N N . CYS A 1 151 ? 2.217 4.244 -4.336 1.00 95.19 151 CYS A N 1
ATOM 1164 C CA . CYS A 1 151 ? 3.581 3.820 -4.601 1.00 95.19 151 CYS A CA 1
ATOM 1165 C C . CYS A 1 151 ? 4.033 4.382 -5.943 1.00 95.19 151 CYS A C 1
ATOM 1167 O O . CYS A 1 151 ? 3.304 4.317 -6.929 1.00 95.19 151 CYS A O 1
ATOM 1169 N N . CYS A 1 152 ? 5.243 4.930 -5.978 1.00 93.25 152 CYS A N 1
ATOM 1170 C CA . CYS A 1 152 ? 5.829 5.542 -7.160 1.00 93.25 152 CYS A CA 1
ATOM 1171 C C . CYS A 1 152 ? 7.133 4.841 -7.526 1.00 93.25 152 CYS A C 1
ATOM 1173 O O . CYS A 1 152 ? 7.940 4.494 -6.658 1.00 93.25 152 CYS A O 1
ATOM 1175 N N . TYR A 1 153 ? 7.365 4.664 -8.820 1.00 90.19 153 TYR A N 1
ATOM 1176 C CA . TYR A 1 153 ? 8.581 4.064 -9.351 1.00 90.19 153 TYR A CA 1
ATOM 1177 C C . TYR A 1 153 ? 9.068 4.833 -10.582 1.00 90.19 153 TYR A C 1
ATOM 1179 O O . TYR A 1 153 ? 8.299 5.510 -11.267 1.00 90.19 153 TYR A O 1
ATOM 1187 N N . ARG A 1 154 ? 10.374 4.767 -10.846 1.00 87.19 154 ARG A N 1
ATOM 1188 C CA . ARG A 1 154 ? 10.978 5.411 -12.015 1.00 87.19 154 ARG A CA 1
ATOM 1189 C C . ARG A 1 154 ? 10.558 4.680 -13.283 1.00 87.19 154 ARG A C 1
ATOM 1191 O O . ARG A 1 154 ? 10.713 3.465 -13.379 1.00 87.19 154 ARG A O 1
ATOM 1198 N N . LYS A 1 155 ? 10.114 5.441 -14.276 1.00 80.88 155 LYS A N 1
ATOM 1199 C CA . LYS A 1 155 ? 9.857 4.985 -15.644 1.00 80.88 155 LYS A CA 1
ATOM 1200 C C . LYS A 1 155 ? 10.732 5.797 -16.587 1.00 80.88 155 LYS A C 1
ATOM 1202 O O . LYS A 1 155 ? 10.937 6.983 -16.362 1.00 80.88 155 LYS A O 1
ATOM 1207 N N . ASN A 1 156 ? 11.263 5.192 -17.644 1.00 69.44 156 ASN A N 1
ATOM 1208 C CA . ASN A 1 156 ? 11.973 5.988 -18.643 1.00 69.44 156 ASN A CA 1
ATOM 1209 C C . ASN A 1 156 ? 10.969 6.868 -19.398 1.00 69.44 156 ASN A C 1
ATOM 1211 O O . ASN A 1 156 ? 9.988 6.363 -19.944 1.00 69.44 156 ASN A O 1
ATOM 1215 N N . ALA A 1 157 ? 11.243 8.172 -19.449 1.00 60.62 157 ALA A N 1
ATOM 1216 C CA . ALA A 1 157 ? 10.632 9.056 -20.427 1.00 60.62 157 ALA A CA 1
ATOM 1217 C C . ALA A 1 157 ? 11.124 8.614 -21.809 1.00 60.62 157 ALA A C 1
ATOM 1219 O O . ALA A 1 157 ? 12.327 8.631 -22.077 1.00 60.62 157 ALA A O 1
ATOM 1220 N N . THR A 1 158 ? 10.221 8.172 -22.680 1.00 55.12 158 THR A N 1
ATOM 1221 C CA . THR A 1 158 ? 10.559 8.030 -24.095 1.00 55.12 158 THR A CA 1
ATOM 1222 C C . THR A 1 158 ? 10.835 9.441 -24.604 1.00 55.12 158 THR A C 1
ATOM 1224 O O . THR A 1 158 ? 9.926 10.270 -24.625 1.00 55.12 158 THR A O 1
ATOM 1227 N N . ALA A 1 159 ? 12.094 9.748 -24.924 1.00 50.25 159 ALA A N 1
ATOM 1228 C CA . ALA A 1 159 ? 12.411 11.003 -25.589 1.00 50.25 159 ALA A CA 1
ATOM 1229 C C . ALA A 1 159 ? 11.625 11.050 -26.912 1.00 50.25 159 ALA A C 1
ATOM 1231 O O . ALA A 1 159 ? 11.555 10.016 -27.589 1.00 50.25 159 ALA A O 1
ATOM 1232 N N . PRO A 1 160 ? 11.012 12.189 -27.280 1.00 52.56 160 PRO A N 1
ATOM 1233 C CA . PRO A 1 160 ? 10.459 12.328 -28.618 1.00 52.56 160 PRO A CA 1
ATOM 1234 C C . PRO A 1 160 ? 11.577 12.063 -29.642 1.00 52.56 160 PRO A C 1
ATOM 1236 O O . PRO A 1 160 ? 12.737 12.391 -29.368 1.00 52.56 160 PRO A O 1
ATOM 1239 N N . PRO A 1 161 ? 11.268 11.417 -30.781 1.00 50.53 161 PRO A N 1
ATOM 1240 C CA . PRO A 1 161 ? 12.255 11.214 -31.831 1.00 50.53 161 PRO A CA 1
ATOM 1241 C C . PRO A 1 161 ? 12.864 12.566 -32.216 1.00 50.53 161 PRO A C 1
ATOM 1243 O O . PRO A 1 161 ? 12.148 13.556 -32.354 1.00 50.53 161 PRO A O 1
ATOM 1246 N N . PHE A 1 162 ? 14.191 12.611 -32.335 1.00 47.50 162 PHE A N 1
ATOM 1247 C CA . PHE A 1 162 ? 14.873 13.768 -32.902 1.00 47.50 162 PHE A CA 1
ATOM 1248 C C . PHE A 1 162 ? 14.427 13.904 -34.360 1.00 47.50 162 PHE A C 1
ATOM 1250 O O . PHE A 1 162 ? 14.746 13.030 -35.169 1.00 47.50 162 PHE A O 1
ATOM 1257 N N . ASP A 1 163 ? 13.707 14.978 -34.683 1.00 52.28 163 ASP A N 1
ATOM 1258 C CA . ASP A 1 163 ? 13.605 15.439 -36.066 1.00 52.28 163 ASP A CA 1
ATOM 1259 C C . ASP A 1 163 ? 14.998 15.916 -36.490 1.00 52.28 163 ASP A C 1
ATOM 1261 O O . ASP A 1 163 ? 15.617 16.741 -35.810 1.00 52.28 163 ASP A O 1
ATOM 1265 N N . ARG A 1 164 ? 15.516 15.317 -37.563 1.00 46.03 164 ARG A N 1
ATOM 1266 C CA . ARG A 1 164 ? 16.808 15.646 -38.165 1.00 46.03 164 ARG A CA 1
ATOM 1267 C C . ARG A 1 164 ? 16.613 16.559 -39.363 1.00 46.03 164 ARG A C 1
ATOM 1269 O O . ARG A 1 164 ? 15.714 16.250 -40.172 1.00 46.03 164 ARG A O 1
#

InterPro domains:
  IPR000082 SEA domain [PF01390] (81-163)
  IPR000082 SEA domain [PS50024] (77-164)
  IPR028850 Mucin-16 [PTHR14672] (69-163)
  IPR036364 SEA domain superfamily [G3DSA:3.30.70.960] (1-63)
  IPR036364 SEA domain superfamily [G3DSA:3.30.70.960] (70-164)
  IPR036364 SEA domain superfamily [SSF82671] (4-61)
  IPR036364 SEA domain superfamily [SSF82671] (78-160)

pLDDT: mean 82.36, std 19.25, range [37.84, 98.0]

Foldseek 3Di:
DDDDDPDDDDDDDDDDDPPDAQDPDDQVQLQVLCCVVAVLQQHDPPFGWDSQWWDKQNDDPPDPDDPDPPDPDALDQKDKIKTKTKTQQQFADPQQQPCPRPVVVVVFVSVFVRSLVSCCPPSQNVFWPGKGWPGWDADPNRSMIMTMMMTMGGGDRPDDDDDD

Organism: NCBI:txid8663

Secondary structure (DSSP, 8-state):
------------------PPPPPPP-HHHHHHHHHHHTTTTTEETTEEB-GGG-EETTB-TTS-------------SEEEEEEEEEETT----GGGG-TTSHHHHHHHHHHHHHHHHHHHTSTTGGGEEEEEEEEEEEEGGGTEEEEEEEEEEE----PPP---

Sequence (164 aa):
SVNQGENTGIDSVCCYRKNATAPPFDRVQIYHKFVNETNGFTKMGRYSLDPNSLFVNDYHEASPQTTLPPTTKPPVATECFTVNCTATNLIYRPQMADPTSKVFSSTQRFFVNLLGQILKTSKIGPYLISCSLSTLRSVNQGENTGIDSVCCYRKNATAPPFDR